Protein AF-A0A8C5TBT0-F1 (afdb_monomer)

Mean predicted aligned error: 11.6 Å

Radius of gyration: 17.97 Å; Cα contacts (8 Å, |Δi|>4): 51; chains: 1; bounding box: 57×30×48 Å

Secondary structure (DSSP, 8-state):
------PPP----S--HHHHHHHHHT-S-SSPP--SSTT---HHHHHHHHHHHHHHH----HHHHHHHHHHHHHHTT-----TTS-------------

Sequence (98 aa):
RYPRLRYPRLRYPRLRYPSRRFYKVYGNGPRPFDLTQLNFKSTCQRFVEKYNELEEEGKIEEEKLFEETAKALLASGIVLQRRGVDKVSIKYSQCYLG

pLDDT: mean 73.88, std 17.64, range [33.56, 91.75]

Foldseek 3Di:
DDDDPPDPPPPDPDPPPQLVVLCVWQNQDPDDFDPVDPPTQDPSNQLVVQLVVVVVVDPDDSVVSSVVSVVVCVVVVHDGHTPPDDDPDPDPPDDDDD

InterPro domains:
  IPR019520 Small ribosomal subunit protein mS23, metazoa [PTHR15925] (21-87)
  IPR023611 Small ribosomal subunit protein mS23, conserved domain, metazoa [PF10484] (21-77)

Organism: NCBI:txid2593467

Solvent-accessible surface area (backbone atoms only — not comparable to full-atom values): 6538 Å² total; per-residue (Å²): 134,83,81,80,78,79,71,75,79,84,73,67,74,75,68,56,67,64,56,48,51,43,47,70,46,33,43,85,50,95,70,79,86,60,81,88,46,93,81,60,74,47,72,65,52,53,48,46,53,47,38,51,54,55,53,74,74,38,96,62,55,72,69,59,45,53,51,51,37,52,50,53,38,46,73,73,68,46,84,81,49,54,65,93,56,81,81,83,71,81,76,88,74,89,90,87,87,129

Nearest PDB structures (foldseek):
  8oir-assembly1_AS  TM=7.615E-01  e=1.041E-07  Homo sapiens
  6ydw-assembly1_Ab  TM=7.623E-01  e=5.372E-07  Sus scrofa
  7pnw-assembly1_S  TM=7.553E-01  e=2.597E-06  Mus musculus
  6nf8-assembly1_b  TM=7.440E-01  e=1.751E-06  Bos taurus
  5aj3-assembly1_b  TM=7.263E-01  e=1.640E-06  Sus scrofa

Structure (mmCIF, N/CA/C/O backbone):
data_AF-A0A8C5TBT0-F1
#
_entry.id   AF-A0A8C5TBT0-F1
#
loop_
_atom_site.group_PDB
_at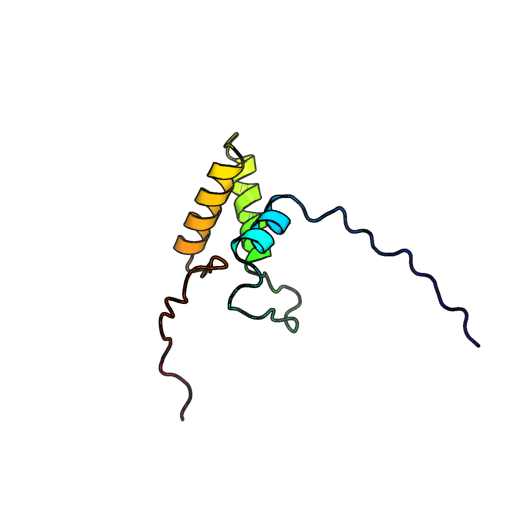om_site.id
_atom_site.type_symbol
_atom_site.label_atom_id
_atom_site.label_alt_id
_atom_site.label_comp_id
_atom_site.label_asym_id
_atom_site.label_entity_id
_atom_site.label_seq_id
_atom_site.pdbx_PDB_ins_code
_atom_site.Cartn_x
_atom_site.Cartn_y
_atom_site.Cartn_z
_atom_site.occupancy
_atom_site.B_iso_or_equiv
_atom_site.auth_seq_id
_atom_site.auth_comp_id
_atom_site.auth_asym_id
_atom_site.auth_atom_id
_atom_site.pdbx_PDB_model_num
ATOM 1 N N . ARG A 1 1 ? 45.961 0.160 7.792 1.00 44.03 1 ARG A N 1
ATOM 2 C CA . ARG A 1 1 ? 44.743 -0.621 8.137 1.00 44.03 1 ARG A CA 1
ATOM 3 C C . ARG A 1 1 ? 43.695 0.385 8.608 1.00 44.03 1 ARG A C 1
ATOM 5 O O . ARG A 1 1 ? 43.876 0.938 9.681 1.00 44.03 1 ARG A O 1
ATOM 12 N N . TYR A 1 2 ? 42.695 0.721 7.792 1.00 35.66 2 TYR A N 1
ATOM 13 C CA . TYR A 1 2 ? 41.697 1.728 8.179 1.00 35.66 2 TYR A CA 1
ATOM 14 C C . TYR A 1 2 ? 40.766 1.180 9.270 1.00 35.66 2 TYR A C 1
ATOM 16 O O . TYR A 1 2 ? 40.413 -0.006 9.217 1.00 35.66 2 TYR A O 1
ATOM 24 N N . PRO A 1 3 ? 40.371 1.996 10.260 1.00 60.84 3 PRO A N 1
ATOM 25 C CA . PRO A 1 3 ? 39.417 1.569 11.268 1.00 60.84 3 PRO A CA 1
ATOM 26 C C . PRO A 1 3 ? 38.076 1.262 10.593 1.00 60.84 3 PRO A C 1
ATOM 28 O O . PRO A 1 3 ? 37.553 2.061 9.818 1.00 60.84 3 PRO A O 1
ATOM 31 N N . ARG A 1 4 ? 37.510 0.083 10.878 1.00 59.78 4 ARG A N 1
ATOM 32 C CA . ARG A 1 4 ? 36.135 -0.240 10.482 1.00 59.78 4 ARG A CA 1
ATOM 33 C C . ARG A 1 4 ? 35.205 0.710 11.230 1.00 59.78 4 ARG A C 1
ATOM 35 O O . ARG A 1 4 ? 34.980 0.524 12.424 1.00 59.78 4 ARG A O 1
ATOM 42 N N . LEU A 1 5 ? 34.668 1.704 10.529 1.00 59.03 5 LEU A N 1
ATOM 43 C CA . LEU A 1 5 ? 33.581 2.537 11.031 1.00 59.03 5 LEU A CA 1
ATOM 44 C C . LEU A 1 5 ? 32.410 1.612 11.392 1.00 59.03 5 LEU A C 1
ATOM 46 O O . LEU A 1 5 ? 31.777 1.012 10.522 1.00 59.03 5 LEU A O 1
ATOM 50 N N . ARG A 1 6 ? 32.152 1.437 12.693 1.00 66.25 6 ARG A N 1
ATOM 51 C CA . ARG A 1 6 ? 30.925 0.801 13.175 1.00 66.25 6 ARG A CA 1
ATOM 52 C C . ARG A 1 6 ? 29.809 1.822 13.030 1.00 66.25 6 ARG A C 1
ATOM 54 O O . ARG A 1 6 ? 29.482 2.521 13.982 1.00 66.25 6 ARG A O 1
ATOM 61 N N . TYR A 1 7 ? 29.241 1.914 11.833 1.00 57.66 7 TYR A N 1
ATOM 62 C CA . TYR A 1 7 ? 27.990 2.636 11.667 1.00 57.66 7 TYR A CA 1
ATOM 63 C C . TYR A 1 7 ? 26.953 2.012 12.612 1.00 57.66 7 TYR A C 1
ATOM 65 O O . TYR A 1 7 ? 26.806 0.780 12.615 1.00 57.66 7 TYR A O 1
ATOM 73 N N . PRO A 1 8 ? 26.260 2.813 13.442 1.00 68.94 8 PRO A N 1
ATOM 74 C CA . PRO A 1 8 ? 25.121 2.324 14.197 1.00 68.94 8 PRO A CA 1
ATOM 75 C C . PRO A 1 8 ? 24.186 1.628 13.215 1.00 68.94 8 PRO A C 1
ATOM 77 O O . PRO A 1 8 ? 23.887 2.179 12.154 1.00 68.94 8 PRO A O 1
ATOM 80 N N . ARG A 1 9 ? 23.743 0.404 13.531 1.00 61.16 9 ARG A N 1
ATOM 81 C CA . ARG A 1 9 ? 22.679 -0.227 12.744 1.00 61.16 9 ARG A CA 1
ATOM 82 C C . ARG A 1 9 ? 21.539 0.776 12.6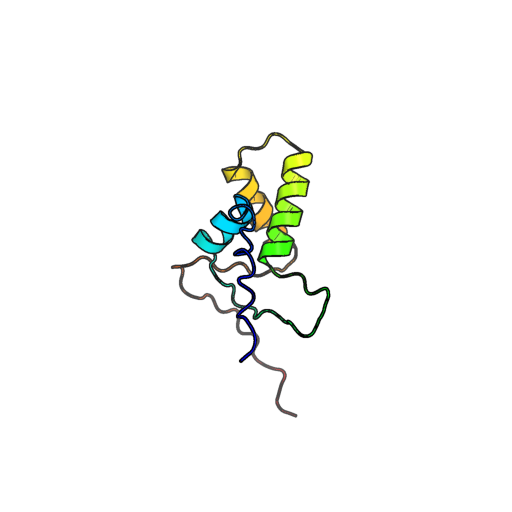88 1.00 61.16 9 ARG A C 1
ATOM 84 O O . ARG A 1 9 ? 20.994 1.102 13.742 1.00 61.16 9 ARG A O 1
ATOM 91 N N . LEU A 1 10 ? 21.214 1.242 11.484 1.00 63.38 10 LEU A N 1
ATOM 92 C CA . LEU A 1 10 ? 20.043 2.064 11.224 1.00 63.38 10 LEU A CA 1
ATOM 93 C C . LEU A 1 10 ? 18.829 1.249 11.669 1.00 63.38 10 LEU A C 1
ATOM 95 O O . LEU A 1 10 ? 18.306 0.405 10.942 1.00 63.38 10 LEU A O 1
ATOM 99 N N . ARG A 1 11 ? 18.435 1.428 12.931 1.00 51.94 11 ARG A N 1
ATOM 100 C CA . ARG A 1 11 ? 17.175 0.928 13.450 1.00 51.94 11 ARG A CA 1
ATOM 101 C C . ARG A 1 11 ? 16.139 1.906 12.945 1.00 51.94 11 ARG A C 1
ATOM 103 O O . ARG A 1 11 ? 15.755 2.829 13.652 1.00 51.94 11 ARG A O 1
ATOM 110 N N . TYR A 1 12 ? 15.713 1.706 11.704 1.00 53.75 12 TYR A N 1
ATOM 111 C CA . TYR A 1 12 ? 14.436 2.254 11.293 1.00 53.75 12 TYR A CA 1
ATOM 112 C C . TYR A 1 12 ? 13.408 1.791 12.333 1.00 53.75 12 TYR A C 1
ATOM 114 O O . TYR A 1 12 ? 13.438 0.607 12.712 1.00 53.75 12 TYR A O 1
ATOM 122 N N . PRO A 1 13 ? 12.559 2.695 12.854 1.00 56.91 13 PRO A N 1
ATOM 123 C CA . PRO A 1 13 ? 11.435 2.298 13.684 1.00 56.91 13 PRO A CA 1
ATOM 124 C C . PRO A 1 13 ? 10.763 1.105 13.011 1.00 56.91 13 PRO A C 1
ATOM 126 O O . PRO A 1 13 ? 10.602 1.109 11.787 1.00 56.91 13 PRO A O 1
ATOM 129 N N . ARG A 1 14 ? 10.486 0.046 13.786 1.00 56.03 14 ARG A N 1
ATOM 130 C CA . ARG A 1 14 ? 9.843 -1.183 13.291 1.00 56.03 14 ARG A CA 1
ATOM 131 C C . ARG A 1 14 ? 8.781 -0.796 12.261 1.00 56.03 14 ARG A C 1
ATOM 133 O O . ARG A 1 14 ? 7.974 0.074 12.571 1.00 56.03 14 ARG A O 1
ATOM 140 N N . LEU A 1 15 ? 8.829 -1.408 11.069 1.00 57.97 15 LEU A N 1
ATOM 141 C CA . LEU A 1 15 ? 7.918 -1.114 9.954 1.00 57.97 15 LEU A CA 1
ATOM 142 C C . LEU A 1 15 ? 6.511 -0.806 10.486 1.00 57.97 15 LEU A C 1
ATOM 144 O O . LEU A 1 15 ? 5.942 -1.650 11.188 1.00 57.97 15 LEU A O 1
ATOM 148 N N . ARG A 1 16 ? 5.992 0.394 10.175 1.00 69.00 16 ARG A N 1
ATOM 149 C CA . ARG A 1 16 ? 4.657 0.848 10.598 1.00 69.00 16 ARG A CA 1
ATOM 150 C C . ARG A 1 16 ? 3.633 -0.235 10.230 1.00 69.00 16 ARG A C 1
ATOM 152 O O . ARG A 1 16 ? 3.789 -0.915 9.208 1.00 69.00 16 ARG A O 1
ATOM 159 N N . TYR A 1 17 ? 2.619 -0.415 11.078 1.00 76.31 17 TYR A N 1
ATOM 160 C CA . TYR A 1 17 ? 1.601 -1.469 10.974 1.00 76.31 17 TYR A CA 1
ATOM 161 C C . TYR A 1 17 ? 1.149 -1.807 9.532 1.00 76.31 17 TYR A C 1
ATOM 163 O O . TYR A 1 17 ? 1.288 -2.981 9.159 1.00 76.31 17 TYR A O 1
ATOM 171 N N . PRO A 1 18 ? 0.735 -0.842 8.676 1.00 80.19 18 PRO A N 1
ATOM 172 C CA . PRO A 1 18 ? 0.254 -1.143 7.327 1.00 80.19 18 PRO A CA 1
ATOM 173 C C . PRO A 1 18 ? 1.320 -1.805 6.446 1.00 80.19 18 PRO A C 1
ATOM 175 O O . PRO A 1 18 ? 1.028 -2.803 5.789 1.00 80.19 18 PRO A O 1
ATOM 178 N N . SER A 1 19 ? 2.579 -1.351 6.487 1.00 83.19 19 SER A N 1
ATOM 179 C CA . SER A 1 19 ? 3.671 -1.970 5.719 1.00 83.19 19 SER A CA 1
ATOM 180 C C . SER A 1 19 ? 3.942 -3.400 6.181 1.00 83.19 19 SER A C 1
ATOM 182 O O . SER A 1 19 ? 4.066 -4.317 5.370 1.00 83.19 19 SER A O 1
ATOM 184 N N . ARG A 1 20 ? 4.014 -3.626 7.498 1.00 84.94 20 ARG A N 1
ATOM 185 C CA . ARG A 1 20 ? 4.289 -4.961 8.047 1.00 84.94 20 ARG A CA 1
ATOM 186 C C . ARG A 1 20 ? 3.160 -5.944 7.723 1.00 84.94 20 ARG A C 1
ATOM 188 O O . ARG A 1 20 ? 3.436 -7.089 7.361 1.00 84.94 20 ARG A O 1
ATOM 195 N N . ARG A 1 21 ? 1.901 -5.507 7.835 1.00 86.94 21 ARG A N 1
ATOM 196 C CA . ARG A 1 21 ? 0.716 -6.321 7.517 1.00 86.94 21 ARG A CA 1
ATOM 197 C C . ARG A 1 21 ? 0.629 -6.597 6.016 1.00 86.94 21 ARG A C 1
ATOM 199 O O . ARG A 1 21 ? 0.359 -7.734 5.633 1.00 86.94 21 ARG A O 1
ATOM 206 N N . PHE A 1 22 ? 0.961 -5.615 5.176 1.00 87.06 22 PHE A N 1
ATOM 207 C CA . PHE A 1 22 ? 1.032 -5.771 3.723 1.00 87.06 22 PHE A CA 1
ATOM 208 C C . PHE A 1 22 ? 1.978 -6.907 3.313 1.00 87.06 22 PHE A C 1
ATOM 210 O O . PHE A 1 22 ? 1.548 -7.846 2.647 1.00 87.06 22 PHE A O 1
ATOM 217 N N . TYR A 1 23 ? 3.235 -6.898 3.772 1.00 84.25 23 TYR A N 1
ATOM 218 C CA . TYR A 1 23 ? 4.187 -7.967 3.435 1.00 84.25 23 TYR A CA 1
ATOM 219 C C . TYR A 1 23 ? 3.801 -9.328 4.028 1.00 84.25 23 TYR A C 1
ATOM 221 O O . TYR A 1 23 ? 4.135 -10.367 3.457 1.00 84.25 23 TYR A O 1
ATOM 229 N N . LYS A 1 24 ? 3.073 -9.350 5.153 1.00 85.19 24 LYS A N 1
ATOM 230 C CA . LYS A 1 24 ? 2.540 -10.596 5.718 1.00 85.19 24 LYS A CA 1
ATOM 231 C C . LYS A 1 24 ? 1.474 -11.219 4.807 1.00 85.19 24 LYS A C 1
ATOM 233 O O . LYS A 1 24 ? 1.477 -12.433 4.640 1.00 85.19 24 LYS A O 1
ATOM 238 N N . VAL A 1 25 ? 0.597 -10.402 4.218 1.00 86.31 25 VAL A N 1
ATOM 239 C CA . VAL A 1 25 ? -0.584 -10.869 3.467 1.00 86.31 25 VAL A CA 1
ATOM 240 C C . VAL A 1 25 ? -0.350 -10.974 1.966 1.00 86.31 25 VAL A C 1
ATOM 242 O O . VAL A 1 25 ? -0.740 -11.967 1.362 1.00 86.31 25 VAL A O 1
ATOM 245 N N . TYR A 1 26 ? 0.301 -9.986 1.359 1.00 84.38 26 TYR A N 1
ATOM 246 C CA . TYR A 1 26 ? 0.565 -9.946 -0.081 1.00 84.38 26 TYR A CA 1
ATOM 247 C C . TYR A 1 26 ? 2.005 -10.351 -0.430 1.00 84.38 26 TYR A C 1
ATOM 249 O O . TYR A 1 26 ? 2.278 -10.846 -1.519 1.00 84.38 26 TYR A O 1
ATOM 257 N N . GLY A 1 27 ? 2.944 -10.215 0.512 1.00 82.88 27 GLY A N 1
ATOM 258 C CA . GLY A 1 27 ? 4.356 -10.503 0.256 1.00 82.88 27 GLY A CA 1
ATOM 259 C C . GLY A 1 27 ? 5.009 -9.488 -0.683 1.00 82.88 27 GLY A C 1
ATOM 260 O O . GLY A 1 27 ? 4.578 -8.340 -0.786 1.00 82.88 27 GLY A O 1
ATOM 261 N N . ASN A 1 28 ? 6.077 -9.917 -1.355 1.00 73.94 28 ASN A N 1
ATOM 262 C CA . ASN A 1 28 ? 6.665 -9.149 -2.447 1.00 73.94 28 ASN A CA 1
ATOM 263 C C . ASN A 1 28 ? 5.787 -9.375 -3.676 1.00 73.94 28 ASN A C 1
ATOM 265 O O . ASN A 1 28 ? 5.737 -10.490 -4.194 1.00 73.94 28 ASN A O 1
ATOM 269 N N . GLY A 1 29 ? 5.039 -8.340 -4.064 1.00 72.38 29 GLY A N 1
ATOM 270 C CA . GLY A 1 29 ? 4.104 -8.398 -5.184 1.00 72.38 29 GLY A CA 1
ATOM 271 C C . GLY A 1 29 ? 4.775 -8.770 -6.516 1.00 72.38 29 GLY A C 1
ATOM 272 O O . GLY A 1 29 ? 5.999 -8.842 -6.609 1.00 72.38 29 GLY A O 1
ATOM 273 N N . PRO A 1 30 ? 3.984 -8.972 -7.581 1.00 73.94 30 PRO A N 1
ATOM 274 C CA . PRO A 1 30 ? 4.486 -9.480 -8.861 1.00 73.94 30 PRO A CA 1
ATOM 275 C C . PRO A 1 30 ? 5.394 -8.493 -9.607 1.00 73.94 30 PRO A C 1
ATOM 277 O O . PR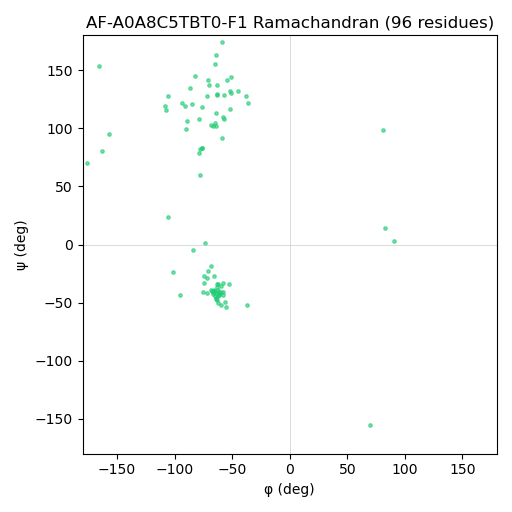O A 1 30 ? 6.117 -8.891 -10.517 1.00 73.94 30 PRO A O 1
ATOM 280 N N . ARG A 1 31 ? 5.343 -7.203 -9.254 1.00 76.69 31 ARG A N 1
ATOM 281 C CA . ARG A 1 31 ? 6.094 -6.145 -9.927 1.00 76.69 31 ARG A CA 1
ATOM 282 C C . ARG A 1 31 ? 7.431 -5.914 -9.210 1.00 76.69 31 ARG A C 1
ATOM 284 O O . ARG A 1 31 ? 7.402 -5.590 -8.020 1.00 76.69 31 ARG A O 1
ATOM 291 N N . PRO A 1 32 ? 8.577 -6.053 -9.900 1.00 77.50 32 PRO A N 1
ATOM 292 C CA . PRO A 1 32 ? 9.875 -5.764 -9.306 1.00 77.50 32 PRO A CA 1
ATOM 293 C C . PRO A 1 32 ? 9.996 -4.274 -8.970 1.00 77.50 32 PRO A C 1
ATOM 295 O O . PRO A 1 32 ? 9.324 -3.428 -9.567 1.00 77.50 32 PRO A O 1
ATOM 298 N N . PHE A 1 33 ? 10.856 -3.956 -8.003 1.00 79.88 33 PHE A N 1
ATOM 299 C CA . PHE A 1 33 ? 11.205 -2.570 -7.714 1.00 79.88 33 PHE A CA 1
ATOM 300 C C . PHE A 1 33 ? 12.090 -2.029 -8.831 1.00 79.88 33 PHE A C 1
ATOM 302 O O . PHE A 1 33 ? 13.112 -2.635 -9.151 1.00 79.88 33 PHE A O 1
ATOM 309 N N . ASP A 1 34 ? 11.716 -0.884 -9.390 1.00 82.38 34 ASP A N 1
ATOM 310 C CA . ASP A 1 34 ? 12.594 -0.150 -10.290 1.00 82.38 34 ASP A CA 1
ATOM 311 C C . ASP A 1 34 ? 13.434 0.829 -9.469 1.00 82.38 34 ASP A C 1
ATOM 313 O O . ASP A 1 34 ? 12.966 1.888 -9.059 1.00 82.38 34 ASP A O 1
ATOM 317 N N . LEU A 1 35 ? 14.673 0.434 -9.180 1.00 85.94 35 LEU A N 1
ATOM 318 C CA . LEU A 1 35 ? 15.611 1.239 -8.397 1.00 85.94 35 LEU A CA 1
ATOM 319 C C . LEU A 1 35 ? 16.359 2.276 -9.248 1.00 85.94 35 LEU A C 1
ATOM 321 O O . LEU A 1 35 ? 17.121 3.066 -8.697 1.00 85.94 35 LEU A O 1
ATOM 325 N N . THR A 1 36 ? 16.169 2.278 -10.573 1.00 88.31 36 THR A N 1
ATOM 326 C CA . THR A 1 36 ? 16.783 3.282 -11.459 1.00 88.31 36 THR A CA 1
ATOM 327 C C . THR A 1 36 ? 16.086 4.636 -11.337 1.00 88.31 36 THR A C 1
ATOM 329 O O . THR A 1 36 ? 16.702 5.685 -11.522 1.00 88.31 36 THR A O 1
ATOM 332 N N . GLN A 1 37 ? 14.806 4.619 -10.963 1.00 85.56 37 GLN A N 1
ATOM 333 C CA . GLN A 1 37 ? 14.002 5.807 -10.739 1.00 85.56 37 GLN A CA 1
ATOM 334 C C . GLN A 1 37 ? 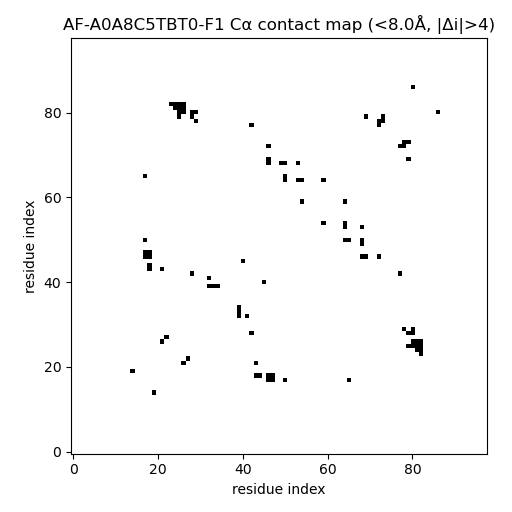14.084 6.242 -9.273 1.00 85.56 37 GLN A C 1
ATOM 336 O O . GLN A 1 37 ? 13.625 5.542 -8.373 1.00 85.56 37 GLN A O 1
ATOM 341 N N . LEU A 1 38 ? 14.588 7.457 -9.038 1.00 83.75 38 LEU A N 1
ATOM 342 C CA . LEU A 1 38 ? 14.716 8.034 -7.692 1.00 83.75 38 LEU A CA 1
ATOM 343 C C . LEU A 1 38 ? 13.367 8.127 -6.950 1.00 83.75 38 LEU A C 1
ATOM 345 O O . LEU A 1 38 ? 13.303 7.959 -5.737 1.00 83.75 38 LEU A O 1
ATOM 349 N N . ASN A 1 39 ? 12.282 8.363 -7.694 1.00 85.62 39 ASN A N 1
ATOM 350 C CA . ASN A 1 39 ? 10.938 8.590 -7.157 1.00 85.62 39 ASN A CA 1
ATOM 351 C C . ASN A 1 39 ? 10.007 7.385 -7.358 1.00 85.62 39 ASN A C 1
ATOM 353 O O . ASN A 1 39 ? 8.783 7.539 -7.418 1.00 85.62 39 ASN A O 1
ATOM 357 N N . PHE A 1 40 ? 10.564 6.180 -7.503 1.00 83.69 40 PHE A N 1
ATOM 358 C CA . PHE A 1 40 ? 9.752 4.989 -7.709 1.00 83.69 40 PHE A CA 1
ATOM 359 C C . PHE A 1 40 ? 8.857 4.702 -6.498 1.00 83.69 40 PHE A C 1
ATOM 361 O O . PHE A 1 40 ? 9.313 4.312 -5.421 1.00 83.69 40 PHE A O 1
ATOM 368 N N . LYS A 1 41 ? 7.542 4.830 -6.691 1.00 85.00 41 LYS A N 1
ATOM 369 C CA . LYS A 1 41 ? 6.550 4.440 -5.686 1.00 85.00 41 LYS A CA 1
ATOM 370 C C . LYS A 1 41 ? 6.155 2.981 -5.859 1.00 85.00 41 LYS A C 1
ATOM 372 O O . LYS A 1 41 ? 5.379 2.643 -6.760 1.00 85.00 41 LYS A O 1
ATOM 377 N N . SER A 1 42 ? 6.636 2.142 -4.946 1.00 86.44 42 SER A N 1
ATOM 378 C CA . SER A 1 42 ? 6.236 0.737 -4.868 1.00 86.44 42 SER A CA 1
ATOM 379 C C . SER A 1 42 ? 4.754 0.561 -4.525 1.00 86.44 42 SER A C 1
ATOM 381 O O . SER A 1 42 ? 4.098 1.466 -4.009 1.00 86.44 42 SER A O 1
ATOM 383 N N . THR A 1 43 ? 4.219 -0.636 -4.768 1.00 85.94 43 THR A N 1
ATOM 384 C CA . THR A 1 43 ? 2.836 -0.981 -4.402 1.00 85.94 43 THR A CA 1
ATOM 385 C C . THR A 1 43 ? 2.590 -0.853 -2.899 1.00 85.94 43 THR A C 1
ATOM 387 O O . THR A 1 43 ? 1.574 -0.290 -2.503 1.00 85.94 43 THR A O 1
ATOM 390 N N . CYS A 1 44 ? 3.542 -1.285 -2.063 1.00 86.69 44 CYS A N 1
ATOM 391 C CA . CYS A 1 44 ? 3.474 -1.096 -0.613 1.00 86.69 44 CYS A CA 1
ATOM 392 C C . CYS A 1 44 ? 3.478 0.392 -0.232 1.00 86.69 44 CYS A C 1
ATOM 394 O O . CYS A 1 44 ? 2.755 0.779 0.680 1.00 86.69 44 CYS A O 1
ATOM 396 N N . GLN A 1 45 ? 4.269 1.229 -0.916 1.00 87.94 45 GLN A N 1
ATOM 397 C CA . GLN A 1 45 ? 4.303 2.672 -0.654 1.00 87.94 45 GLN A CA 1
ATOM 398 C C . GLN A 1 45 ? 2.933 3.303 -0.931 1.00 87.94 45 GLN A C 1
ATOM 400 O O . GLN A 1 45 ? 2.372 3.961 -0.061 1.00 87.94 45 GLN A O 1
ATOM 405 N N . ARG A 1 46 ? 2.358 3.023 -2.109 1.00 88.69 46 ARG A N 1
ATOM 406 C CA . ARG A 1 46 ? 1.020 3.501 -2.497 1.00 88.69 46 ARG A CA 1
ATOM 407 C C . ARG A 1 46 ? -0.064 3.015 -1.535 1.00 88.69 46 ARG A C 1
ATOM 409 O O . ARG A 1 46 ? -1.000 3.750 -1.249 1.00 88.69 46 ARG A O 1
ATOM 416 N N . PHE A 1 47 ? 0.082 1.794 -1.017 1.00 89.44 47 PHE A N 1
ATOM 417 C CA . PHE A 1 47 ? -0.821 1.245 -0.010 1.00 89.44 47 PHE A CA 1
ATOM 418 C C . PHE A 1 47 ? -0.793 2.047 1.288 1.00 89.44 47 PHE A C 1
ATOM 420 O O . PHE A 1 47 ? -1.844 2.395 1.808 1.00 89.44 47 PHE A O 1
ATOM 427 N N . VAL A 1 48 ? 0.397 2.354 1.803 1.00 88.94 48 VAL A N 1
ATOM 428 C CA . VAL A 1 48 ? 0.545 3.121 3.048 1.00 88.94 48 VAL A CA 1
ATOM 429 C C . VAL A 1 48 ? 0.032 4.549 2.885 1.00 88.94 48 VAL A C 1
ATOM 431 O O . VAL A 1 48 ? -0.615 5.055 3.792 1.00 88.94 48 VAL A O 1
ATOM 434 N N . GLU A 1 49 ? 0.288 5.184 1.739 1.00 89.75 49 GLU A N 1
ATOM 435 C CA . GLU A 1 49 ? -0.241 6.519 1.431 1.00 89.75 49 GLU A CA 1
ATOM 436 C C . GLU A 1 49 ? -1.777 6.515 1.457 1.00 89.75 49 GLU A C 1
ATOM 438 O O . GLU A 1 49 ? -2.367 7.264 2.230 1.00 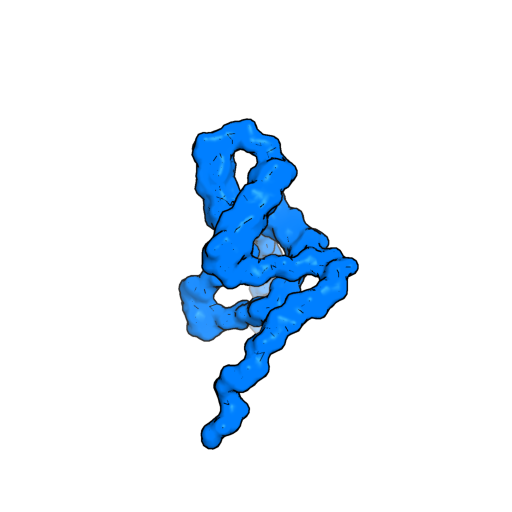89.75 49 GLU A O 1
ATOM 443 N N . LYS A 1 50 ? -2.420 5.589 0.728 1.00 89.94 50 LYS A N 1
ATOM 444 C CA . LYS A 1 50 ? -3.886 5.446 0.742 1.00 89.94 50 LYS A CA 1
ATOM 445 C C . LYS A 1 50 ? -4.462 5.057 2.099 1.00 89.94 50 LYS A C 1
ATOM 447 O O . LYS A 1 50 ? -5.563 5.480 2.427 1.00 89.94 50 LYS A O 1
ATOM 452 N N . TYR A 1 51 ? -3.737 4.257 2.873 1.00 89.94 51 TYR A N 1
ATOM 453 C CA . TYR A 1 51 ? -4.138 3.901 4.230 1.00 89.94 51 TYR A CA 1
ATOM 454 C C . TYR A 1 51 ? -4.167 5.116 5.141 1.00 89.94 51 TYR A C 1
ATOM 456 O O . TYR A 1 51 ? -5.156 5.309 5.831 1.00 89.94 51 TYR A O 1
ATOM 464 N N . ASN A 1 52 ? -3.127 5.947 5.105 1.00 89.19 52 ASN A N 1
ATOM 465 C CA . ASN A 1 52 ? -3.093 7.154 5.921 1.00 89.19 52 ASN A CA 1
ATOM 466 C C . ASN A 1 52 ? -4.173 8.156 5.483 1.00 89.19 52 ASN A C 1
ATOM 468 O O . ASN A 1 52 ? -4.792 8.763 6.339 1.00 89.19 52 ASN A O 1
ATOM 472 N N . GLU A 1 53 ? -4.431 8.314 4.179 1.00 89.38 53 GLU A N 1
ATOM 473 C CA . GLU A 1 53 ? -5.519 9.184 3.694 1.00 89.38 53 GLU A CA 1
ATOM 474 C C . GLU A 1 53 ? -6.876 8.775 4.290 1.00 89.38 53 GLU A C 1
ATOM 476 O O . GLU A 1 53 ? -7.572 9.602 4.869 1.00 89.38 53 GLU A O 1
ATOM 481 N N . LEU A 1 54 ? -7.214 7.483 4.230 1.0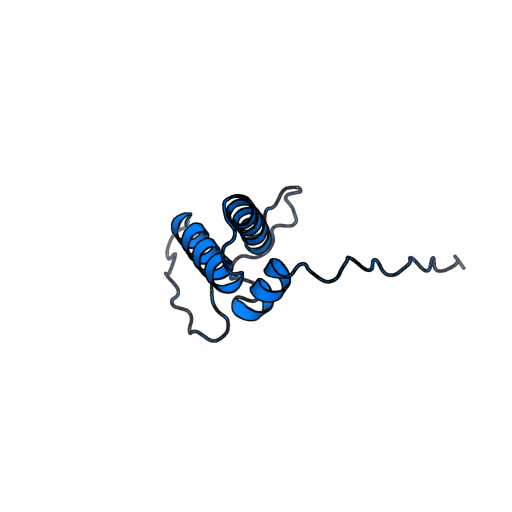0 87.94 54 LEU A N 1
ATOM 482 C CA . LEU A 1 54 ? -8.472 6.971 4.780 1.00 87.94 54 LEU A CA 1
ATOM 483 C C . LEU A 1 54 ? -8.493 6.951 6.326 1.00 87.94 54 LEU A C 1
ATOM 485 O O . LEU A 1 54 ? -9.561 7.070 6.921 1.00 87.94 54 LEU A O 1
ATOM 489 N N . GLU A 1 55 ? -7.331 6.809 6.979 1.00 87.69 55 GLU A N 1
ATOM 490 C CA . GLU A 1 55 ? -7.177 6.897 8.444 1.00 87.69 55 GLU A CA 1
ATOM 491 C C . GLU A 1 55 ? -7.476 8.314 8.956 1.00 87.69 55 GLU A C 1
ATOM 493 O O . GLU A 1 55 ? -8.115 8.482 9.992 1.00 87.69 55 GLU A O 1
ATOM 498 N N . GLU A 1 56 ? -7.037 9.336 8.219 1.00 86.94 56 GLU A N 1
ATOM 499 C CA . GLU A 1 56 ? -7.295 10.742 8.549 1.00 86.94 56 GLU A CA 1
ATOM 500 C C . GLU A 1 56 ? -8.750 11.142 8.248 1.00 86.94 56 GLU A C 1
ATOM 502 O O . GLU A 1 56 ? -9.339 11.941 8.977 1.00 86.94 56 GLU A O 1
ATOM 507 N N . GLU A 1 57 ? -9.360 10.567 7.206 1.00 83.44 57 GLU A N 1
ATOM 508 C CA . GLU A 1 57 ? -10.757 10.831 6.832 1.00 83.44 57 GLU A CA 1
ATOM 509 C C . GLU A 1 57 ? -11.780 10.227 7.814 1.00 83.44 57 GLU A C 1
ATOM 511 O O . GLU A 1 57 ? -12.906 10.725 7.909 1.00 83.44 57 GLU A O 1
ATOM 516 N N . GLY A 1 58 ? -11.424 9.193 8.588 1.00 78.81 58 GLY A N 1
ATOM 517 C CA . GLY A 1 58 ? -12.360 8.589 9.535 1.00 78.81 58 GLY A CA 1
ATOM 518 C C . GLY A 1 58 ? -11.745 7.657 10.579 1.00 78.81 58 GLY A C 1
ATOM 519 O O . GLY A 1 58 ? -10.744 6.988 10.359 1.00 78.81 58 GLY A O 1
ATOM 520 N N . LYS A 1 59 ? -12.422 7.528 11.730 1.00 76.56 59 LYS A N 1
ATOM 521 C CA . LYS A 1 59 ? -12.091 6.549 12.787 1.00 76.56 59 LYS A CA 1
ATOM 522 C C . LYS A 1 59 ? -12.590 5.151 12.416 1.00 76.56 59 LYS A C 1
ATOM 524 O O . LYS A 1 59 ? -13.449 4.583 13.090 1.00 76.56 59 LYS A O 1
ATOM 529 N N . ILE A 1 60 ? -12.097 4.633 11.299 1.00 81.69 60 ILE A N 1
ATOM 530 C CA . ILE A 1 60 ? -12.388 3.280 10.836 1.00 81.69 60 ILE A CA 1
ATOM 531 C C . ILE A 1 60 ? -11.466 2.310 11.578 1.00 81.69 60 ILE A C 1
ATOM 533 O O . ILE A 1 60 ? -10.322 2.616 11.905 1.00 81.69 60 ILE A O 1
ATOM 537 N N . GLU A 1 61 ? -11.980 1.124 11.871 1.00 86.25 61 GLU A N 1
ATOM 538 C CA . GLU A 1 61 ? -11.197 0.042 12.456 1.00 86.25 61 GLU A CA 1
ATOM 539 C C . GLU A 1 61 ? -10.080 -0.403 11.495 1.00 86.25 61 GLU A C 1
ATOM 541 O O . GLU A 1 61 ? -10.320 -0.569 10.297 1.00 86.25 61 GLU A O 1
ATOM 546 N N . GLU A 1 62 ? -8.869 -0.632 12.012 1.00 84.19 62 GLU A N 1
ATOM 547 C CA . GLU A 1 62 ? -7.664 -0.901 11.206 1.00 84.19 62 GLU A CA 1
ATOM 548 C C . GLU A 1 62 ? -7.841 -2.042 10.187 1.00 84.19 62 GLU A C 1
ATOM 550 O O . GLU A 1 62 ? -7.271 -2.015 9.093 1.00 84.19 62 GLU A O 1
ATOM 555 N N . GLU A 1 63 ? -8.626 -3.066 10.533 1.00 84.88 63 GLU A N 1
ATOM 556 C CA . GLU A 1 63 ? -8.877 -4.206 9.651 1.00 84.88 63 GLU A CA 1
ATOM 557 C C . GLU A 1 63 ? -9.778 -3.836 8.466 1.00 84.88 63 GLU A C 1
ATOM 559 O O . GLU A 1 63 ? -9.463 -4.184 7.327 1.00 84.88 63 GLU A O 1
ATOM 564 N N . LYS A 1 64 ? -10.834 -3.050 8.704 1.00 88.25 64 LYS A N 1
ATOM 565 C CA . LYS A 1 64 ? -11.710 -2.528 7.642 1.00 88.25 64 LYS A CA 1
ATOM 566 C C . LYS A 1 64 ? -10.963 -1.543 6.754 1.00 88.25 64 LYS A C 1
ATOM 568 O O . LYS A 1 64 ? -11.028 -1.647 5.532 1.00 88.25 64 LYS A O 1
ATOM 573 N N . LEU A 1 65 ? -10.165 -0.673 7.369 1.00 89.88 65 LEU A N 1
ATOM 574 C CA . LEU A 1 65 ? -9.308 0.276 6.671 1.00 89.88 65 LEU A CA 1
ATOM 575 C C . LEU A 1 65 ? -8.328 -0.443 5.729 1.00 89.88 65 LEU A C 1
ATOM 577 O O . LEU A 1 65 ? -8.139 -0.054 4.575 1.00 89.88 65 LEU A O 1
ATOM 581 N N . PHE A 1 66 ? -7.750 -1.565 6.167 1.00 89.50 66 PHE A N 1
ATOM 582 C CA . PHE A 1 66 ? -6.890 -2.392 5.319 1.00 89.50 66 PHE A CA 1
ATOM 583 C C . PHE A 1 66 ? -7.629 -2.996 4.108 1.00 89.50 66 PHE A C 1
ATOM 585 O O . PHE A 1 66 ? -7.050 -3.144 3.028 1.00 89.50 66 PHE A O 1
ATOM 592 N N . GLU A 1 67 ? -8.890 -3.392 4.260 1.00 90.38 67 GLU A N 1
ATOM 593 C CA . GLU A 1 67 ? -9.670 -3.949 3.151 1.00 90.38 67 GLU A CA 1
ATOM 594 C C . GLU A 1 67 ? -10.130 -2.879 2.163 1.00 90.38 67 GLU A C 1
ATOM 596 O O . GLU A 1 67 ? -10.063 -3.095 0.951 1.00 90.38 67 GLU A O 1
ATOM 601 N N . GLU A 1 68 ? -10.559 -1.722 2.658 1.00 90.94 68 GLU A N 1
ATOM 602 C CA . GLU A 1 68 ? -10.981 -0.593 1.830 1.00 90.94 68 GLU A CA 1
ATOM 603 C C . GLU A 1 68 ? -9.818 -0.028 1.019 1.00 90.94 68 GLU A C 1
ATOM 605 O O . GLU A 1 68 ? -9.937 0.142 -0.194 1.00 90.94 68 GLU A O 1
ATOM 610 N N . THR A 1 69 ? -8.653 0.143 1.646 1.00 91.75 69 THR A N 1
ATOM 611 C CA . THR A 1 69 ? -7.419 0.524 0.941 1.00 91.75 69 THR A CA 1
ATOM 612 C C . THR A 1 69 ? -7.052 -0.478 -0.149 1.00 91.75 69 THR A C 1
ATOM 614 O O . THR A 1 69 ? -6.726 -0.082 -1.268 1.00 91.75 69 THR A O 1
ATOM 617 N N . ALA A 1 70 ? -7.148 -1.783 0.124 1.00 89.31 70 ALA A N 1
ATOM 618 C CA 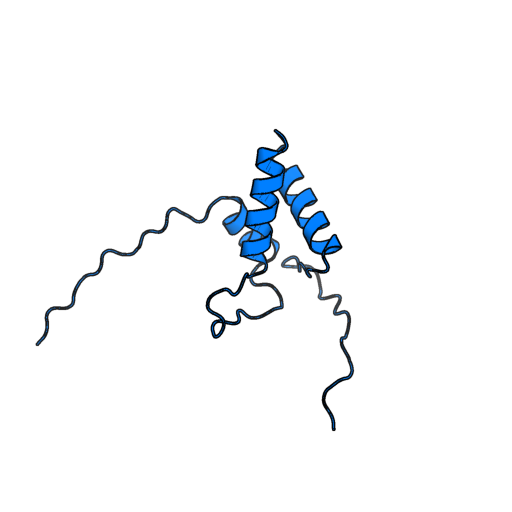. ALA A 1 70 ? -6.899 -2.808 -0.885 1.00 89.31 70 ALA A CA 1
ATOM 619 C C . ALA A 1 70 ? -7.886 -2.711 -2.061 1.00 89.31 70 ALA A C 1
ATOM 621 O O . ALA A 1 70 ? -7.464 -2.784 -3.216 1.00 89.31 70 ALA A O 1
ATOM 622 N N . LYS A 1 71 ? -9.180 -2.502 -1.783 1.00 90.12 71 LYS A N 1
ATOM 623 C CA . LYS A 1 71 ? -10.214 -2.295 -2.810 1.00 90.12 71 LYS A CA 1
ATOM 624 C C . LYS A 1 71 ? -9.948 -1.035 -3.636 1.00 90.12 71 LYS A C 1
ATOM 626 O O . LYS A 1 71 ? -10.021 -1.099 -4.860 1.00 90.12 71 LYS A O 1
ATOM 631 N N . ALA A 1 72 ? -9.577 0.075 -3.001 1.00 90.25 72 ALA A N 1
ATOM 632 C CA . ALA A 1 72 ? -9.257 1.329 -3.682 1.00 90.25 72 ALA A CA 1
ATOM 633 C C . ALA A 1 72 ? -8.047 1.182 -4.622 1.00 90.25 72 ALA A C 1
ATOM 635 O O . ALA A 1 72 ? -8.063 1.665 -5.755 1.00 90.25 72 ALA A O 1
ATOM 636 N N . LEU A 1 73 ? -7.008 0.457 -4.196 1.00 89.19 73 LEU A N 1
ATOM 637 C CA . LEU A 1 73 ? -5.843 0.184 -5.042 1.00 89.19 73 LEU A CA 1
ATOM 638 C C . LEU A 1 73 ? -6.193 -0.727 -6.221 1.00 89.19 73 LEU A C 1
ATOM 640 O O . LEU A 1 73 ? -5.737 -0.468 -7.335 1.00 89.19 73 LEU A O 1
ATOM 644 N N . LEU A 1 74 ? -7.031 -1.745 -6.008 1.00 87.81 74 LEU A N 1
ATOM 645 C CA . LEU A 1 74 ? -7.539 -2.591 -7.091 1.00 87.81 74 LEU A CA 1
ATOM 646 C C . LEU A 1 74 ? -8.356 -1.772 -8.100 1.00 87.81 74 LEU A C 1
ATOM 648 O O . LEU A 1 74 ? -8.151 -1.924 -9.301 1.00 87.81 74 LEU A O 1
ATOM 652 N N . ALA A 1 75 ? -9.207 -0.854 -7.629 1.00 87.94 75 ALA A N 1
ATOM 653 C CA . ALA A 1 75 ? -9.961 0.062 -8.487 1.00 87.94 75 ALA A CA 1
ATOM 654 C C . ALA A 1 75 ? -9.042 1.001 -9.292 1.00 87.94 75 ALA A C 1
ATOM 6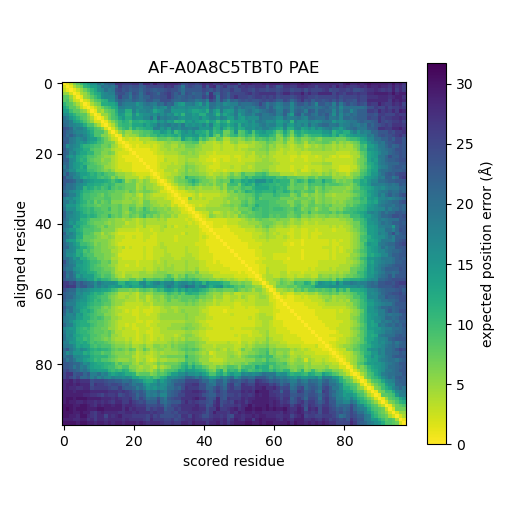56 O O . ALA A 1 75 ? -9.318 1.289 -10.451 1.00 87.94 75 ALA A O 1
ATOM 657 N N . SER A 1 76 ? -7.902 1.410 -8.721 1.00 83.56 76 SER A N 1
ATOM 658 C CA . SER A 1 76 ? -6.864 2.170 -9.438 1.00 83.56 76 SER A CA 1
ATOM 659 C C . SER A 1 76 ? -6.035 1.335 -10.432 1.00 83.56 76 SER A C 1
ATOM 661 O O . SER A 1 76 ? -5.105 1.851 -11.050 1.00 83.56 76 SER A O 1
ATOM 663 N N . GLY A 1 77 ? -6.331 0.038 -10.572 1.00 82.94 77 GLY A N 1
ATOM 664 C CA . GLY A 1 77 ? -5.631 -0.880 -11.473 1.00 82.94 77 GLY A CA 1
ATOM 665 C C . GLY A 1 77 ? -4.331 -1.466 -10.909 1.00 82.94 77 GLY A C 1
ATOM 666 O O . GLY A 1 77 ? -3.533 -2.036 -11.655 1.00 82.94 77 GLY A O 1
ATOM 667 N N . ILE A 1 78 ? -4.079 -1.345 -9.600 1.00 84.38 78 ILE A N 1
ATOM 668 C CA . ILE A 1 78 ? -2.903 -1.942 -8.954 1.00 84.38 78 ILE A CA 1
ATOM 669 C C . ILE A 1 78 ? -3.212 -3.392 -8.584 1.00 84.38 78 ILE A C 1
ATOM 671 O O . ILE A 1 78 ? -4.100 -3.674 -7.785 1.00 84.38 78 ILE A O 1
ATOM 675 N N . VAL A 1 79 ? -2.421 -4.322 -9.118 1.00 80.56 79 VAL A N 1
ATOM 676 C CA . VAL A 1 79 ? -2.567 -5.755 -8.838 1.00 80.56 79 VAL A CA 1
ATOM 677 C C . VAL A 1 79 ? -2.007 -6.092 -7.453 1.00 80.56 79 VAL A C 1
ATOM 679 O O . VAL A 1 79 ? -0.807 -5.949 -7.202 1.00 80.56 79 VAL A O 1
ATOM 682 N N . LEU A 1 80 ? -2.872 -6.587 -6.564 1.00 82.06 80 LEU A N 1
ATOM 683 C CA . LEU A 1 80 ? -2.511 -7.125 -5.251 1.00 82.06 80 LEU A CA 1
ATOM 684 C C . LEU A 1 80 ? -2.681 -8.647 -5.253 1.00 82.06 80 LEU A C 1
ATOM 686 O O . LEU A 1 80 ? -3.782 -9.152 -5.447 1.00 82.06 80 LEU A O 1
ATOM 690 N N . GLN A 1 81 ? -1.595 -9.383 -5.016 1.00 79.12 81 GLN A N 1
ATOM 691 C CA . GLN A 1 81 ? -1.611 -10.845 -4.987 1.00 79.12 81 GLN A CA 1
ATOM 692 C C . GLN A 1 81 ? -1.456 -11.343 -3.553 1.00 79.12 81 GLN A C 1
ATOM 694 O O . GLN A 1 81 ? -0.425 -11.105 -2.931 1.00 79.12 81 GLN A O 1
ATOM 699 N N . ARG A 1 82 ? -2.476 -12.015 -3.006 1.00 81.00 82 ARG A N 1
ATOM 700 C CA . ARG A 1 82 ? -2.394 -12.618 -1.666 1.00 81.00 82 ARG A CA 1
ATOM 701 C C . ARG A 1 82 ? -1.441 -13.815 -1.691 1.00 81.00 82 ARG A C 1
ATOM 703 O O . ARG A 1 82 ? -1.490 -14.639 -2.602 1.00 81.00 82 ARG A O 1
ATOM 710 N N . ARG A 1 83 ? -0.587 -13.931 -0.673 1.00 72.06 83 ARG A N 1
ATOM 711 C CA . ARG A 1 83 ? 0.242 -15.121 -0.454 1.00 72.06 83 ARG A CA 1
ATOM 712 C C . ARG A 1 83 ? -0.665 -16.325 -0.183 1.00 72.06 83 ARG A C 1
ATOM 714 O O . ARG A 1 83 ? -1.517 -16.254 0.694 1.00 72.06 83 ARG A O 1
ATOM 721 N N . GLY A 1 84 ? -0.454 -17.418 -0.916 1.00 64.44 84 GLY A N 1
ATOM 722 C CA . GLY A 1 84 ? -1.179 -18.682 -0.728 1.00 64.44 84 GLY A CA 1
ATOM 723 C C . GLY A 1 84 ? -2.459 -18.847 -1.553 1.00 64.44 84 GLY A C 1
ATOM 724 O O . GLY A 1 84 ? -3.120 -19.865 -1.401 1.00 64.44 84 GLY A O 1
ATOM 725 N N . VAL A 1 85 ? -2.803 -17.892 -2.425 1.00 57.25 85 VAL A N 1
ATOM 726 C CA . VAL A 1 85 ? -3.875 -18.058 -3.421 1.00 57.25 85 VAL A CA 1
A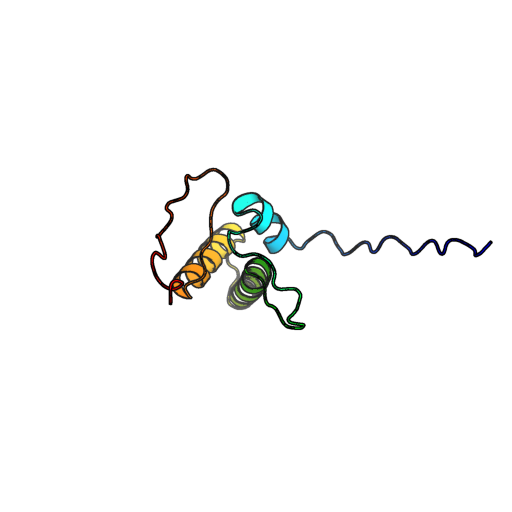TOM 727 C C . VAL A 1 85 ? -3.230 -18.254 -4.790 1.00 57.25 85 VAL A C 1
ATOM 729 O O . VAL A 1 85 ? -2.356 -17.469 -5.177 1.00 57.25 85 VAL A O 1
ATOM 732 N N . ASP A 1 86 ? -3.630 -19.314 -5.495 1.00 47.44 86 ASP A N 1
ATOM 733 C CA . ASP A 1 86 ? -3.098 -19.650 -6.813 1.00 47.44 86 ASP A CA 1
ATOM 734 C C . ASP A 1 86 ? -3.216 -18.476 -7.783 1.00 47.44 86 ASP A C 1
ATOM 736 O O . ASP A 1 86 ? -4.166 -17.688 -7.775 1.00 47.44 86 ASP A O 1
ATOM 740 N N . LYS A 1 87 ? -2.179 -18.328 -8.608 1.00 50.03 87 LYS A N 1
ATOM 741 C CA . LYS A 1 87 ? -2.036 -17.217 -9.542 1.00 50.03 87 LYS A CA 1
ATOM 742 C C . LYS A 1 87 ? -3.168 -17.277 -10.572 1.00 50.03 87 LYS A C 1
ATOM 744 O O . LYS A 1 87 ? -3.056 -18.004 -11.552 1.00 50.03 87 LYS A O 1
ATOM 749 N N . VAL A 1 88 ? -4.203 -16.450 -10.438 1.00 42.28 88 VAL A N 1
ATOM 750 C CA . VAL A 1 88 ? -5.013 -16.082 -11.607 1.00 42.28 88 VAL A CA 1
ATOM 751 C C . VAL A 1 88 ? -4.192 -15.064 -12.391 1.00 42.28 88 VAL A C 1
ATOM 753 O O . VAL A 1 88 ? -4.286 -13.853 -12.208 1.00 42.28 88 VAL A O 1
ATOM 756 N N . SER A 1 89 ? -3.274 -15.582 -13.205 1.00 39.53 89 SER A N 1
ATOM 757 C CA . SER A 1 89 ? -2.517 -14.795 -14.164 1.00 39.53 89 SER A CA 1
ATOM 758 C C . SER A 1 89 ? -3.475 -14.321 -15.253 1.00 39.53 89 SER A C 1
ATOM 760 O O . SER A 1 89 ? -3.819 -15.091 -16.151 1.00 39.53 89 SER A O 1
ATOM 762 N N . ILE A 1 90 ? -3.884 -13.054 -15.209 1.00 40.84 90 ILE A N 1
ATOM 763 C CA . ILE A 1 90 ? -4.351 -12.379 -16.421 1.00 40.84 90 ILE A CA 1
ATOM 764 C C . ILE A 1 90 ? -3.116 -12.274 -17.318 1.00 40.84 90 ILE A C 1
ATOM 766 O O . ILE A 1 90 ? -2.198 -11.496 -17.055 1.00 40.84 90 ILE A O 1
ATOM 770 N N . LYS A 1 91 ? -3.042 -13.166 -18.309 1.00 34.69 91 LYS A N 1
ATOM 771 C CA . LYS A 1 91 ? -1.995 -13.179 -19.326 1.00 34.69 91 LYS A CA 1
ATOM 772 C C . LYS A 1 91 ? -2.011 -11.830 -20.052 1.00 34.69 91 LYS A C 1
ATOM 774 O O . LYS A 1 91 ? -2.907 -11.584 -20.848 1.00 34.69 91 LYS A O 1
ATOM 779 N N . TYR A 1 92 ? -0.996 -10.997 -19.841 1.00 34.47 92 TYR A N 1
ATOM 780 C CA . TYR A 1 92 ? -0.567 -10.050 -20.872 1.00 34.47 92 TYR A CA 1
ATOM 781 C C . TYR A 1 92 ? 0.270 -10.842 -21.881 1.00 34.47 92 TYR A C 1
ATOM 783 O O . TYR A 1 92 ? 1.495 -10.886 -21.806 1.00 34.47 92 TYR A O 1
ATOM 791 N N . SER A 1 93 ? -0.406 -11.575 -22.765 1.00 40.25 93 SER A N 1
ATOM 792 C CA . SER A 1 93 ? 0.200 -12.118 -23.979 1.00 40.25 93 SER A CA 1
ATOM 793 C C . SER A 1 93 ? 0.126 -11.066 -25.082 1.00 40.25 93 SER A C 1
ATOM 795 O O . SER A 1 93 ? -0.940 -10.503 -25.298 1.00 40.25 93 SER A O 1
ATOM 797 N N . GLN A 1 94 ? 1.251 -10.903 -25.783 1.00 43.03 94 GLN A N 1
ATOM 798 C CA . GLN A 1 94 ? 1.536 -10.002 -26.909 1.00 43.03 94 GLN A CA 1
ATOM 799 C C . GLN A 1 94 ? 1.867 -8.556 -26.544 1.00 43.03 94 GLN A C 1
ATOM 801 O O . GLN A 1 94 ? 0.982 -7.734 -26.360 1.00 43.03 94 GLN A O 1
ATOM 806 N N . CYS A 1 95 ? 3.170 -8.259 -26.520 1.00 35.25 95 CYS A N 1
ATOM 807 C CA . CYS A 1 95 ? 3.793 -7.187 -27.313 1.00 35.25 95 CYS A CA 1
ATOM 808 C C . CYS A 1 95 ? 5.317 -7.217 -27.090 1.00 35.25 95 CYS A C 1
ATOM 810 O O . CYS A 1 95 ? 5.827 -6.341 -26.418 1.00 35.25 95 CYS A O 1
ATOM 812 N N . TYR A 1 96 ? 6.031 -8.231 -27.596 1.00 36.91 96 TYR A N 1
ATOM 813 C CA . TYR A 1 96 ? 7.472 -8.155 -27.917 1.00 36.91 96 TYR A CA 1
ATOM 814 C C . TYR A 1 96 ? 7.830 -9.324 -28.837 1.00 36.91 96 TYR A C 1
ATOM 816 O O . TYR A 1 96 ? 8.297 -10.354 -28.371 1.00 36.91 96 TYR A O 1
ATOM 824 N N . LEU A 1 97 ? 7.543 -9.167 -30.127 1.00 39.75 97 LEU A N 1
ATOM 825 C CA . LEU A 1 97 ? 8.292 -9.755 -31.238 1.00 39.75 97 LEU A CA 1
ATOM 826 C C . LEU A 1 97 ? 7.995 -8.869 -32.454 1.00 39.75 97 LEU A C 1
ATOM 828 O O . LEU A 1 97 ? 6.947 -8.994 -33.086 1.00 39.75 97 LEU A O 1
ATOM 832 N N . GLY A 1 98 ? 8.895 -7.919 -32.681 1.00 33.56 98 GLY A N 1
ATOM 833 C CA . GLY A 1 98 ? 9.140 -7.241 -33.946 1.00 33.56 98 GLY A CA 1
ATOM 834 C C . GLY A 1 98 ? 10.634 -7.337 -34.187 1.00 33.56 98 GLY A C 1
ATOM 835 O O . GLY A 1 98 ? 11.366 -7.083 -33.202 1.00 33.56 98 GLY A O 1
#